Protein AF-A0A966KJ51-F1 (afdb_monomer)

Radius of gyration: 28.48 Å; Cα contacts (8 Å, |Δi|>4): 44; chains: 1; bounding box: 54×52×89 Å

Secondary structure (DSSP, 8-state):
-----------------GGGGHHHHHHHHHHHHHHHHHHHHHHHHHHHHHHHHHHH--THHHHHHHHHHHHHHHHHHHHHHHHT-------S--

Sequence (94 aa):
MMRARHLRSAVRLPENDPMGSSIDRDRDRSRVEESLTVTVHRLRSRACSLRARAGAIQGPLAVSYRRRASELMFQAWLLELRSGVPLHDIEAAA

Structure (mmCIF, N/CA/C/O backbone):
data_AF-A0A966KJ51-F1
#
_entry.id   AF-A0A966KJ51-F1
#
loop_
_atom_site.group_PDB
_atom_site.id
_atom_site.type_symbol
_atom_site.label_atom_id
_atom_site.label_alt_id
_atom_site.label_comp_id
_atom_site.label_asym_id
_atom_site.label_entity_id
_atom_site.label_seq_id
_atom_site.pdbx_PDB_ins_code
_atom_site.Cartn_x
_atom_site.Cartn_y
_atom_site.Cartn_z
_atom_site.occupancy
_atom_site.B_iso_or_equiv
_atom_site.auth_seq_id
_atom_site.auth_comp_id
_atom_site.auth_asym_id
_atom_site.auth_atom_id
_atom_site.pdbx_PDB_model_num
ATOM 1 N N . MET A 1 1 ? 39.117 37.146 -72.478 1.00 42.19 1 MET A N 1
ATOM 2 C CA . MET A 1 1 ? 39.152 37.904 -71.208 1.00 42.19 1 MET A CA 1
ATOM 3 C C . MET A 1 1 ? 38.051 37.391 -70.279 1.00 42.19 1 MET A C 1
ATOM 5 O O . MET A 1 1 ? 36.942 37.217 -70.750 1.00 42.19 1 MET A O 1
ATOM 9 N N . MET A 1 2 ? 38.411 37.147 -69.007 1.00 42.19 2 MET A N 1
ATOM 10 C CA . MET A 1 2 ? 37.588 37.019 -67.775 1.00 42.19 2 MET A CA 1
ATOM 11 C C . MET A 1 2 ? 36.477 35.941 -67.723 1.00 42.19 2 MET A C 1
ATOM 13 O O . MET A 1 2 ? 35.387 36.133 -68.230 1.00 42.19 2 MET A O 1
ATOM 17 N N . ARG A 1 3 ? 36.744 34.725 -67.210 1.00 45.62 3 ARG A N 1
ATOM 18 C CA . ARG A 1 3 ? 36.716 34.271 -65.788 1.00 45.62 3 ARG A CA 1
ATOM 19 C C . ARG A 1 3 ? 35.390 34.533 -65.047 1.00 45.62 3 ARG A C 1
ATOM 21 O O . ARG A 1 3 ? 35.275 35.513 -64.320 1.00 45.62 3 ARG A O 1
ATOM 28 N N . ALA A 1 4 ? 34.460 33.577 -65.124 1.00 47.47 4 ALA A N 1
ATOM 29 C CA . ALA A 1 4 ? 33.366 33.442 -64.162 1.00 47.47 4 ALA A CA 1
ATOM 30 C C . ALA A 1 4 ? 33.911 32.838 -6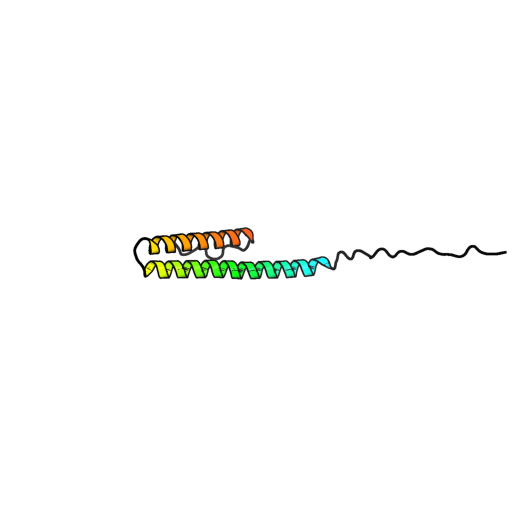2.854 1.00 47.47 4 ALA A C 1
ATOM 32 O O . ALA A 1 4 ? 34.383 31.700 -62.828 1.00 47.47 4 ALA A O 1
ATOM 33 N N . ARG A 1 5 ? 33.925 33.640 -61.784 1.00 51.44 5 ARG A N 1
ATOM 34 C CA . ARG A 1 5 ? 34.355 33.235 -60.441 1.00 51.44 5 ARG A CA 1
ATOM 35 C C . ARG A 1 5 ? 33.216 32.544 -59.689 1.00 51.44 5 ARG A C 1
ATOM 37 O O . ARG A 1 5 ? 32.056 32.919 -59.802 1.00 51.44 5 ARG A O 1
ATOM 44 N N . HIS A 1 6 ? 33.629 31.548 -58.913 1.00 52.47 6 HIS A N 1
ATOM 45 C CA . HIS A 1 6 ? 32.914 30.824 -57.869 1.00 52.47 6 HIS A CA 1
ATOM 46 C C . HIS A 1 6 ? 31.948 31.659 -57.035 1.00 52.47 6 HIS A C 1
ATOM 48 O O . HIS A 1 6 ? 32.318 32.756 -56.646 1.00 52.47 6 HIS A O 1
ATOM 54 N N . LEU A 1 7 ? 30.845 31.033 -56.611 1.00 48.84 7 LEU A N 1
ATOM 55 C CA . LEU A 1 7 ? 30.403 30.975 -55.211 1.00 48.84 7 LEU A CA 1
ATOM 56 C C . LEU A 1 7 ? 29.523 29.717 -55.036 1.00 48.84 7 LEU A C 1
ATOM 58 O O . LEU A 1 7 ? 28.300 29.768 -55.125 1.00 48.84 7 LEU A O 1
ATOM 62 N N . ARG A 1 8 ? 30.150 28.549 -54.822 1.00 50.91 8 ARG A N 1
ATOM 63 C CA . ARG A 1 8 ? 29.443 27.389 -54.254 1.00 50.91 8 ARG A CA 1
ATOM 64 C C . ARG A 1 8 ? 29.241 27.688 -52.772 1.00 50.91 8 ARG A C 1
ATOM 66 O O . ARG A 1 8 ? 30.175 27.563 -51.988 1.00 50.91 8 ARG A O 1
ATOM 73 N N . SER A 1 9 ? 28.036 28.125 -52.421 1.00 49.12 9 SER A N 1
ATOM 74 C CA . SER A 1 9 ? 27.563 28.155 -51.040 1.00 49.12 9 SER A CA 1
ATOM 75 C C . SER A 1 9 ? 27.539 26.719 -50.523 1.00 49.12 9 SER A C 1
ATOM 77 O O . SER A 1 9 ? 26.643 25.939 -50.840 1.00 49.12 9 SER A O 1
ATOM 79 N N . ALA A 1 10 ? 28.584 26.338 -49.793 1.00 51.88 10 ALA A N 1
ATOM 80 C CA . ALA A 1 10 ? 28.581 25.128 -48.995 1.00 51.88 10 ALA A CA 1
ATOM 81 C C . ALA A 1 10 ? 27.734 25.410 -47.751 1.00 51.88 10 ALA A C 1
ATOM 83 O O . ALA A 1 10 ? 28.251 25.778 -46.697 1.00 51.88 10 ALA A O 1
ATOM 84 N N . VAL A 1 11 ? 26.417 25.266 -47.891 1.00 49.19 11 VAL A N 1
ATOM 85 C CA . VAL A 1 11 ? 25.532 25.076 -46.743 1.00 49.19 11 VAL A CA 1
ATOM 86 C C . VAL A 1 11 ? 25.937 23.738 -46.133 1.00 49.19 11 VAL A C 1
ATOM 88 O O . VAL A 1 11 ? 25.558 22.679 -46.630 1.00 49.19 11 VAL A O 1
ATOM 91 N N . ARG A 1 12 ? 26.791 23.777 -45.104 1.00 53.81 12 ARG A N 1
ATOM 92 C CA . ARG A 1 12 ? 27.017 22.617 -44.242 1.00 53.81 12 ARG A CA 1
ATOM 93 C C . ARG A 1 12 ? 25.686 22.321 -43.565 1.00 53.81 12 ARG A C 1
ATOM 95 O O . ARG A 1 12 ? 25.274 23.048 -42.665 1.00 53.81 12 ARG A O 1
ATOM 102 N N . LEU A 1 13 ? 25.004 21.285 -44.038 1.00 56.62 13 LEU A N 1
ATOM 103 C 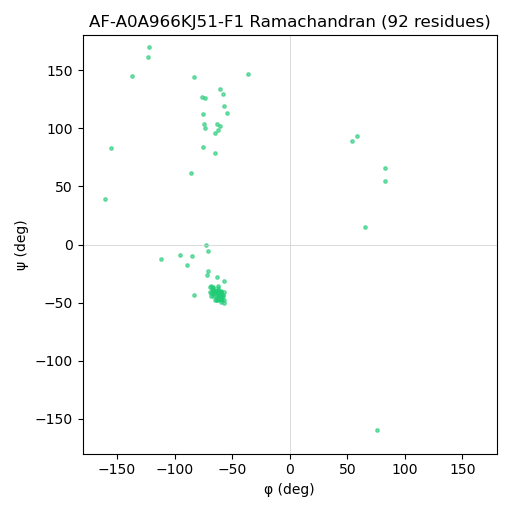CA . LEU A 1 13 ? 23.995 20.612 -43.237 1.00 56.62 13 LEU A CA 1
ATOM 104 C C . LEU A 1 13 ? 24.709 20.128 -41.966 1.00 56.62 13 LEU A C 1
ATOM 106 O O . LEU A 1 13 ? 25.786 19.541 -42.099 1.00 56.62 13 LEU A O 1
ATOM 110 N N . PRO A 1 14 ? 24.189 20.411 -40.760 1.00 54.00 14 PRO A N 1
ATOM 111 C CA . PRO A 1 14 ? 24.734 19.807 -39.557 1.00 54.00 14 PRO A CA 1
ATOM 112 C C . PRO A 1 14 ? 24.647 18.292 -39.730 1.00 54.00 14 PRO A C 1
ATOM 114 O O . PRO A 1 14 ? 23.569 17.742 -39.972 1.00 54.00 14 PRO A O 1
ATOM 117 N N . GLU A 1 15 ? 25.808 17.645 -39.692 1.00 53.62 15 GLU A N 1
ATOM 118 C CA . GLU A 1 15 ? 25.924 16.199 -39.613 1.00 53.62 15 GLU A CA 1
ATOM 119 C C . GLU A 1 15 ? 25.108 15.762 -38.396 1.00 53.62 15 GLU A C 1
ATOM 121 O O . GLU A 1 15 ? 25.393 16.134 -37.259 1.00 53.62 15 GLU A O 1
ATOM 126 N N . ASN A 1 16 ? 24.014 15.047 -38.657 1.00 56.03 16 ASN A N 1
ATOM 127 C CA . ASN A 1 16 ? 23.305 14.314 -37.626 1.00 56.03 16 ASN A CA 1
ATOM 128 C C . ASN A 1 16 ? 24.300 13.301 -37.064 1.00 56.03 16 ASN A C 1
ATOM 130 O O . ASN A 1 16 ? 24.544 12.286 -37.709 1.00 56.03 16 ASN A O 1
ATOM 134 N N . ASP A 1 17 ? 24.866 13.585 -35.895 1.00 58.00 17 ASP A N 1
ATOM 135 C CA . ASP A 1 17 ? 25.572 12.612 -35.070 1.00 58.00 17 ASP A CA 1
ATOM 136 C C . ASP A 1 17 ? 24.529 11.700 -34.400 1.00 58.00 17 ASP A C 1
ATOM 138 O O . ASP A 1 17 ? 23.894 12.107 -33.421 1.00 58.00 17 ASP A O 1
ATOM 142 N N . PRO A 1 18 ? 24.321 10.446 -34.849 1.00 56.62 18 PRO A N 1
ATOM 143 C CA . PRO A 1 18 ? 23.423 9.523 -34.156 1.00 56.62 18 PRO A CA 1
ATOM 144 C C . PRO A 1 18 ? 23.994 9.036 -32.810 1.00 56.62 18 PRO A C 1
ATOM 146 O O . PRO A 1 18 ? 23.300 8.341 -32.068 1.00 56.62 18 PRO A O 1
ATOM 149 N N . MET A 1 19 ? 25.242 9.381 -32.466 1.00 53.12 19 MET A N 1
ATOM 150 C CA . MET A 1 19 ? 25.935 8.862 -31.280 1.00 53.12 19 MET A CA 1
ATOM 151 C C . MET A 1 19 ? 25.726 9.672 -29.995 1.00 53.12 19 MET A C 1
ATOM 153 O O . MET A 1 19 ? 25.916 9.125 -28.911 1.00 53.12 19 MET A O 1
ATOM 157 N N . GLY A 1 20 ? 25.260 10.923 -30.072 1.00 50.62 20 GLY A N 1
ATOM 158 C CA . GLY A 1 20 ? 25.010 11.758 -28.887 1.00 50.62 20 GLY A CA 1
ATOM 159 C C . GLY A 1 20 ? 23.780 11.360 -28.056 1.00 50.62 20 GLY A C 1
ATOM 160 O O . GLY A 1 20 ? 23.484 12.007 -27.064 1.00 50.62 20 GLY A O 1
ATOM 161 N N . SER A 1 21 ? 23.034 10.321 -28.452 1.00 56.91 21 SER A N 1
ATOM 162 C CA . SER A 1 21 ? 21.671 10.081 -27.953 1.00 56.91 21 SER A CA 1
ATOM 163 C C . SER A 1 21 ? 21.495 8.844 -27.059 1.00 56.91 21 SER A C 1
ATOM 165 O O . SER A 1 21 ? 20.445 8.706 -26.438 1.00 56.91 21 SER A O 1
ATOM 167 N N . SER A 1 22 ? 22.472 7.931 -26.972 1.00 59.56 22 SER A N 1
ATOM 168 C CA . SER A 1 22 ? 22.313 6.696 -26.174 1.00 59.56 22 SER A CA 1
ATOM 169 C C . SER A 1 22 ? 22.614 6.908 -24.689 1.00 59.56 22 SER A C 1
ATOM 171 O O . SER A 1 22 ? 21.861 6.455 -23.834 1.00 59.56 22 SER A O 1
ATOM 173 N N . ILE A 1 23 ? 23.687 7.642 -24.381 1.00 63.22 23 ILE A N 1
ATOM 174 C CA . ILE A 1 23 ? 24.182 7.826 -23.007 1.00 63.22 23 ILE A CA 1
ATOM 175 C C . ILE A 1 23 ? 23.196 8.646 -22.163 1.00 63.22 23 ILE A C 1
ATOM 177 O O . ILE A 1 23 ? 22.962 8.328 -20.997 1.00 63.22 23 ILE A O 1
ATOM 181 N N . ASP A 1 24 ? 22.573 9.666 -22.756 1.00 67.94 24 ASP A N 1
ATOM 182 C CA . ASP A 1 24 ? 21.576 10.484 -22.059 1.00 67.94 24 ASP A CA 1
ATOM 183 C C . ASP A 1 24 ? 20.286 9.697 -21.778 1.00 67.94 24 ASP A C 1
ATOM 185 O O . ASP A 1 24 ? 19.728 9.803 -20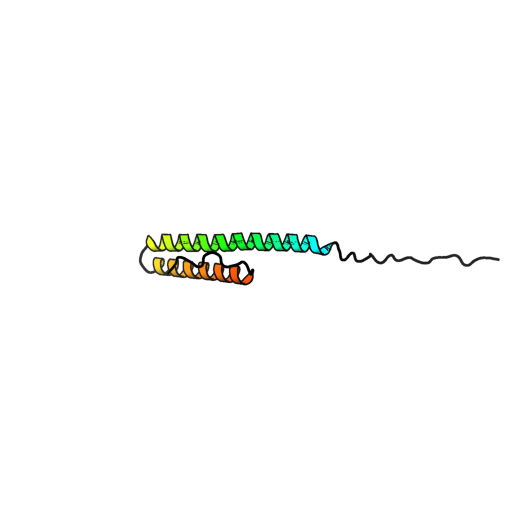.685 1.00 67.94 24 ASP A O 1
ATOM 189 N N . ARG A 1 25 ? 19.865 8.812 -22.696 1.00 66.31 25 ARG A N 1
ATOM 190 C CA . ARG A 1 25 ? 18.703 7.931 -22.484 1.00 66.31 25 ARG A CA 1
ATOM 191 C C . ARG A 1 25 ? 18.936 6.909 -21.371 1.00 66.31 25 ARG A C 1
ATOM 193 O O . ARG A 1 25 ? 18.029 6.676 -20.575 1.00 66.31 25 ARG A O 1
ATOM 200 N N . ASP A 1 26 ? 20.131 6.328 -21.285 1.00 72.25 26 ASP A N 1
ATOM 201 C CA . ASP A 1 26 ? 20.471 5.361 -20.231 1.00 72.25 26 ASP A CA 1
ATOM 202 C C . ASP A 1 26 ? 20.542 6.024 -18.847 1.00 72.25 26 ASP A C 1
ATOM 204 O O . ASP A 1 26 ? 20.101 5.452 -17.842 1.00 72.25 26 ASP A O 1
ATOM 208 N N . ARG A 1 27 ? 21.028 7.271 -18.789 1.00 73.12 27 ARG A N 1
ATOM 209 C CA . ARG A 1 27 ? 21.043 8.072 -17.560 1.00 73.12 27 ARG A CA 1
ATOM 210 C C . ARG A 1 27 ? 19.630 8.436 -17.105 1.00 73.12 27 ARG A C 1
ATOM 212 O O . ARG A 1 27 ? 19.330 8.316 -15.916 1.00 73.12 27 ARG A O 1
ATOM 219 N N . ASP A 1 28 ? 18.766 8.859 -18.022 1.00 75.25 28 ASP A N 1
ATOM 220 C CA . ASP A 1 28 ? 17.376 9.187 -17.699 1.00 75.25 28 ASP A CA 1
ATOM 221 C C . ASP A 1 28 ? 16.594 7.949 -17.258 1.00 75.25 28 ASP A C 1
ATOM 223 O O . ASP A 1 28 ? 15.862 7.999 -16.268 1.00 75.25 28 ASP A O 1
ATOM 227 N N . ARG A 1 29 ? 16.821 6.806 -17.912 1.00 74.50 29 ARG A N 1
ATOM 228 C CA . ARG A 1 29 ? 16.241 5.526 -17.502 1.00 74.50 29 ARG A CA 1
ATOM 229 C C . ARG A 1 29 ? 16.656 5.138 -16.082 1.00 74.50 29 ARG A C 1
ATOM 231 O O . ARG A 1 29 ? 15.788 4.843 -15.265 1.00 74.50 29 ARG A O 1
ATOM 238 N N . SER A 1 30 ? 17.948 5.226 -15.767 1.00 73.25 30 SER A N 1
ATOM 239 C CA . SER A 1 30 ? 18.471 4.937 -14.422 1.00 73.25 30 SER A CA 1
ATOM 240 C C . SER A 1 30 ? 17.815 5.812 -13.345 1.00 73.25 30 SER A C 1
ATOM 242 O O . SER A 1 30 ? 17.441 5.327 -12.279 1.00 73.25 30 SER A O 1
ATOM 244 N N . ARG A 1 31 ? 17.600 7.104 -13.634 1.00 75.62 31 ARG A N 1
ATOM 245 C CA . ARG A 1 31 ? 16.922 8.035 -12.713 1.00 75.62 31 ARG A CA 1
ATOM 246 C C . ARG A 1 31 ? 15.450 7.692 -12.501 1.00 75.62 31 ARG A C 1
ATOM 248 O O . ARG A 1 31 ? 14.941 7.830 -11.388 1.00 75.62 31 ARG A O 1
ATOM 255 N N . VAL A 1 32 ? 14.754 7.268 -13.554 1.00 77.88 32 VAL A N 1
ATOM 256 C CA . VAL A 1 32 ? 13.351 6.838 -13.463 1.00 77.88 32 VAL A CA 1
ATOM 257 C C . VAL A 1 32 ? 13.236 5.560 -12.631 1.00 77.88 32 VAL A C 1
ATOM 259 O O . VAL A 1 32 ? 12.365 5.480 -11.766 1.00 77.88 32 VAL A O 1
ATOM 262 N N . GLU A 1 33 ? 14.133 4.596 -12.836 1.00 77.12 33 GLU A N 1
ATOM 263 C CA . GLU A 1 33 ? 14.180 3.345 -12.069 1.00 77.12 33 GLU A CA 1
ATOM 264 C C . GLU A 1 33 ? 14.480 3.599 -10.578 1.00 77.12 33 GLU A C 1
ATOM 266 O O . GLU A 1 33 ? 13.801 3.051 -9.703 1.00 77.12 33 GLU A O 1
ATOM 271 N N . GLU A 1 34 ? 15.411 4.507 -10.266 1.00 80.44 34 GLU A N 1
ATOM 272 C CA . GLU A 1 34 ? 15.698 4.936 -8.890 1.00 80.44 34 GLU A CA 1
ATOM 273 C C . GLU A 1 34 ? 14.487 5.634 -8.246 1.00 80.44 34 GLU A C 1
ATOM 275 O O . GLU A 1 34 ? 14.058 5.279 -7.144 1.00 80.44 34 GLU A O 1
ATOM 280 N N . SER A 1 35 ? 13.871 6.585 -8.956 1.00 86.06 35 SER A N 1
ATOM 281 C CA . SER A 1 35 ? 12.684 7.308 -8.482 1.00 86.06 35 SER A CA 1
ATOM 282 C C . SER A 1 35 ? 11.508 6.369 -8.196 1.00 86.06 35 SER A C 1
ATOM 284 O O . SER A 1 35 ? 10.795 6.510 -7.190 1.00 86.06 35 SER A O 1
ATOM 286 N N . LEU A 1 36 ? 11.320 5.364 -9.050 1.00 86.50 36 LEU A N 1
ATOM 287 C CA . LEU A 1 36 ? 10.276 4.370 -8.880 1.00 86.50 36 LEU A CA 1
ATOM 288 C C . LEU A 1 36 ? 10.543 3.472 -7.674 1.00 86.50 36 LEU A C 1
ATOM 290 O O . LEU A 1 36 ? 9.634 3.252 -6.873 1.00 86.50 36 LEU A O 1
ATOM 294 N N . THR A 1 37 ? 11.782 3.011 -7.505 1.00 86.81 37 THR A N 1
ATOM 295 C CA . THR A 1 37 ? 12.191 2.187 -6.360 1.00 86.81 37 THR A CA 1
ATOM 296 C C . THR A 1 37 ? 11.925 2.919 -5.044 1.00 86.81 37 THR A C 1
ATOM 298 O O . THR A 1 37 ? 11.319 2.367 -4.121 1.00 86.81 37 THR A O 1
ATOM 301 N N . VAL A 1 38 ? 12.270 4.210 -4.979 1.00 89.88 38 VAL A N 1
ATOM 302 C CA . VAL A 1 38 ? 11.962 5.069 -3.825 1.00 89.88 38 VAL A CA 1
ATOM 303 C C . VAL A 1 38 ? 10.452 5.174 -3.596 1.00 89.88 38 VAL A C 1
ATOM 305 O O . VAL A 1 38 ? 9.986 5.114 -2.454 1.00 89.88 38 VAL A O 1
ATOM 308 N N . THR A 1 39 ? 9.665 5.314 -4.662 1.00 92.00 39 THR A N 1
ATOM 309 C CA . THR A 1 39 ? 8.201 5.422 -4.578 1.00 92.00 39 THR A CA 1
ATOM 310 C C . THR A 1 39 ? 7.566 4.136 -4.050 1.00 92.00 39 THR A C 1
ATOM 312 O O . THR A 1 39 ? 6.776 4.183 -3.105 1.00 92.00 39 THR A O 1
ATOM 315 N N . VAL A 1 40 ? 7.953 2.985 -4.598 1.00 92.44 40 VAL A N 1
ATOM 316 C CA . VAL A 1 40 ? 7.517 1.656 -4.150 1.00 92.44 40 VAL A CA 1
ATOM 317 C C . VAL A 1 40 ? 7.848 1.454 -2.671 1.00 92.44 40 VAL A C 1
ATOM 319 O O . VAL A 1 40 ? 6.969 1.095 -1.882 1.00 92.44 40 VAL A O 1
ATOM 322 N N . HIS A 1 41 ? 9.080 1.770 -2.262 1.00 91.75 41 HIS A N 1
ATOM 323 C CA . HIS A 1 41 ? 9.499 1.658 -0.867 1.00 91.75 41 HIS A CA 1
ATOM 324 C C . HIS A 1 41 ? 8.642 2.529 0.068 1.00 91.75 41 HIS A C 1
ATOM 326 O O . HIS A 1 41 ? 8.175 2.063 1.112 1.00 91.75 41 HIS A O 1
ATOM 332 N N . ARG A 1 42 ? 8.361 3.781 -0.318 1.00 95.50 42 ARG A N 1
ATOM 333 C CA . ARG A 1 42 ? 7.494 4.688 0.455 1.00 95.50 42 ARG A CA 1
ATOM 334 C C . ARG A 1 42 ? 6.068 4.153 0.592 1.00 95.50 42 ARG A C 1
ATOM 336 O O . ARG A 1 42 ? 5.501 4.229 1.684 1.00 95.50 42 ARG A O 1
ATOM 343 N N . LEU A 1 43 ? 5.494 3.602 -0.479 1.00 95.12 43 LEU A N 1
ATOM 344 C CA . LEU A 1 43 ? 4.153 3.009 -0.458 1.00 95.12 43 LEU A CA 1
ATOM 345 C C . LEU A 1 43 ? 4.088 1.804 0.489 1.00 95.12 43 LEU A C 1
ATOM 347 O O . LEU A 1 43 ? 3.205 1.759 1.350 1.00 95.12 43 LEU A O 1
ATOM 351 N N . ARG A 1 44 ? 5.057 0.882 0.393 1.00 95.31 44 ARG A N 1
ATOM 352 C CA . ARG A 1 44 ? 5.169 -0.293 1.275 1.00 95.31 44 ARG A CA 1
ATOM 353 C C . ARG A 1 44 ? 5.327 0.117 2.741 1.00 95.31 44 ARG A C 1
ATOM 355 O O . ARG A 1 44 ? 4.549 -0.317 3.590 1.00 95.31 44 ARG A O 1
ATOM 362 N N . SER A 1 45 ? 6.257 1.027 3.036 1.00 96.25 45 SER A N 1
ATOM 363 C CA . SER A 1 45 ? 6.484 1.545 4.393 1.00 96.25 45 SER A CA 1
ATOM 364 C C . SER A 1 45 ? 5.220 2.186 4.981 1.00 96.25 45 SER A C 1
ATOM 366 O O . SER A 1 45 ? 4.819 1.905 6.117 1.00 96.25 45 SER A O 1
ATOM 368 N N . ARG A 1 46 ? 4.503 2.985 4.178 1.00 97.62 46 ARG A N 1
ATOM 369 C CA . ARG A 1 46 ? 3.244 3.600 4.609 1.00 97.62 46 ARG A CA 1
ATOM 370 C C . ARG A 1 46 ? 2.145 2.567 4.857 1.00 97.62 46 ARG A C 1
ATOM 372 O O . ARG A 1 46 ? 1.417 2.708 5.840 1.00 97.62 46 ARG A O 1
ATOM 379 N N . ALA A 1 47 ? 2.029 1.544 4.011 1.00 97.69 47 ALA A N 1
ATOM 380 C CA . ALA A 1 47 ? 1.084 0.448 4.206 1.00 97.69 47 ALA A CA 1
ATOM 381 C C . ALA A 1 47 ? 1.352 -0.297 5.525 1.00 97.69 47 ALA A C 1
ATOM 383 O O . ALA A 1 47 ? 0.429 -0.488 6.319 1.00 97.69 47 ALA A O 1
ATOM 384 N N . CYS A 1 48 ? 2.613 -0.635 5.811 1.00 97.12 48 CYS A N 1
ATOM 385 C CA . CYS A 1 48 ? 3.010 -1.274 7.069 1.00 97.12 48 CYS A CA 1
ATOM 386 C C . CYS A 1 48 ? 2.679 -0.401 8.287 1.00 97.12 48 CYS A C 1
ATOM 388 O O . CYS A 1 48 ? 2.076 -0.880 9.247 1.00 97.12 48 CYS A O 1
ATOM 390 N N . SER A 1 49 ? 2.975 0.902 8.225 1.00 97.44 49 SER A N 1
ATOM 391 C CA . SER A 1 49 ? 2.632 1.849 9.294 1.00 97.44 49 SER A CA 1
ATOM 392 C C . SER A 1 49 ? 1.121 1.918 9.556 1.00 97.44 49 SER A C 1
ATOM 394 O O . SER A 1 49 ? 0.689 1.947 10.709 1.00 97.44 49 SER A O 1
ATOM 396 N N . LEU A 1 50 ? 0.298 1.906 8.502 1.00 97.38 50 LEU 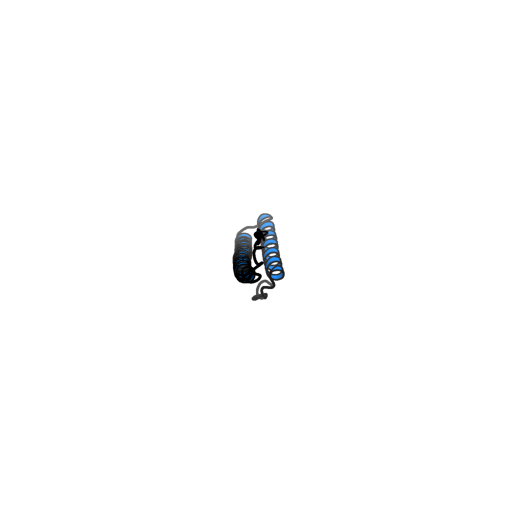A N 1
ATOM 397 C CA . LEU A 1 50 ? -1.160 1.899 8.638 1.00 97.38 50 LEU A CA 1
ATOM 398 C C . LEU A 1 50 ? -1.682 0.597 9.250 1.00 97.38 50 LEU A C 1
ATOM 400 O O . LEU A 1 50 ? -2.568 0.662 10.100 1.00 97.38 50 LEU A O 1
ATOM 404 N N . ARG A 1 51 ? -1.121 -0.564 8.881 1.00 96.81 51 ARG A N 1
ATOM 405 C CA . ARG A 1 51 ? -1.470 -1.852 9.509 1.00 96.81 51 ARG A CA 1
ATOM 406 C C . ARG A 1 51 ? -1.125 -1.864 10.994 1.00 96.81 51 ARG A C 1
ATOM 408 O O . ARG A 1 51 ? -1.978 -2.228 11.797 1.00 96.81 51 ARG A O 1
ATOM 415 N N . ALA A 1 52 ? 0.067 -1.393 11.359 1.00 95.75 52 ALA A N 1
ATOM 416 C CA . ALA A 1 52 ? 0.477 -1.283 12.757 1.00 95.75 52 ALA A CA 1
ATOM 417 C C . ALA A 1 52 ? -0.479 -0.381 13.556 1.00 95.75 52 ALA A C 1
ATOM 419 O O . ALA A 1 52 ? -0.974 -0.774 14.609 1.00 95.75 52 ALA A O 1
ATOM 420 N N . ARG A 1 53 ? -0.829 0.798 13.017 1.00 96.00 53 ARG A N 1
ATOM 421 C CA . ARG A 1 53 ? -1.808 1.699 13.650 1.00 96.00 53 ARG A CA 1
ATOM 422 C C . ARG A 1 53 ? -3.194 1.077 13.757 1.00 96.00 53 ARG A C 1
ATOM 424 O O . ARG A 1 53 ? -3.849 1.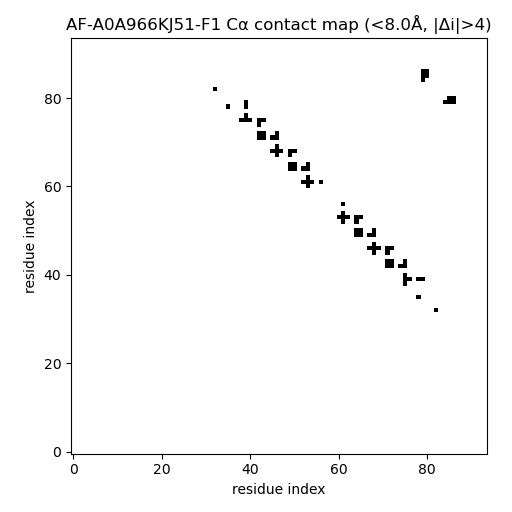270 14.771 1.00 96.00 53 ARG A O 1
ATOM 431 N N . ALA A 1 54 ? -3.636 0.337 12.741 1.00 96.06 54 ALA A N 1
ATOM 432 C CA . ALA A 1 54 ? -4.920 -0.355 12.763 1.00 96.06 54 ALA A CA 1
ATOM 433 C C . ALA A 1 54 ? -4.998 -1.430 13.858 1.00 96.06 54 ALA A C 1
ATOM 435 O O . ALA A 1 54 ? -6.090 -1.696 14.345 1.00 96.06 54 ALA A O 1
ATOM 436 N N . GLY A 1 55 ? -3.866 -2.027 14.251 1.00 94.69 55 GLY A N 1
ATOM 437 C CA . GLY A 1 55 ? -3.789 -2.940 15.395 1.00 94.69 55 GLY A CA 1
ATOM 438 C C . GLY A 1 55 ? -3.932 -2.245 16.754 1.00 94.69 55 GLY A C 1
ATOM 439 O O . GLY A 1 55 ? -4.332 -2.883 17.720 1.00 94.69 55 GLY A O 1
ATOM 440 N N . ALA A 1 56 ? -3.648 -0.941 16.824 1.00 95.25 56 ALA A N 1
ATOM 441 C CA . ALA A 1 56 ? -3.714 -0.144 18.051 1.00 95.25 56 ALA A CA 1
ATOM 442 C C . ALA A 1 56 ? -5.048 0.604 18.246 1.00 95.25 56 ALA A C 1
ATOM 444 O O . ALA A 1 56 ? -5.271 1.191 19.301 1.00 95.25 56 ALA A O 1
ATOM 445 N N . ILE A 1 57 ? -5.927 0.619 17.239 1.00 94.69 57 ILE A N 1
ATOM 446 C CA . ILE A 1 57 ? -7.227 1.303 17.285 1.00 94.69 57 ILE A CA 1
ATOM 447 C C . ILE A 1 57 ? -8.363 0.320 17.004 1.00 94.69 57 ILE A C 1
ATOM 449 O O . ILE A 1 57 ? -8.155 -0.741 16.422 1.00 94.69 57 ILE A O 1
ATOM 453 N N . GLN A 1 58 ? -9.589 0.684 17.377 1.00 92.69 58 GLN A N 1
ATOM 454 C CA . GLN A 1 58 ? -10.770 -0.152 17.161 1.00 92.69 58 GLN A CA 1
ATOM 455 C C . GLN A 1 58 ? -11.846 0.553 16.334 1.00 92.69 58 GLN A C 1
ATOM 457 O O . GLN A 1 58 ? -11.775 1.749 16.041 1.00 92.69 58 GLN A O 1
ATOM 462 N N . GLY A 1 59 ? -12.850 -0.226 15.934 1.00 93.44 59 GLY A N 1
ATOM 463 C CA . GLY A 1 59 ? -14.021 0.270 15.225 1.00 93.44 59 GLY A CA 1
ATOM 464 C C . GLY A 1 59 ? -13.764 0.608 13.750 1.00 93.44 59 GLY A C 1
ATOM 465 O O . GLY A 1 59 ? -12.807 0.115 13.140 1.00 93.44 59 GLY A O 1
ATOM 466 N N . PRO A 1 60 ? -14.627 1.445 13.149 1.00 95.94 60 PRO A N 1
ATOM 467 C CA . PRO A 1 60 ? -14.596 1.736 11.715 1.00 95.94 60 PRO A CA 1
ATOM 468 C C . PRO A 1 60 ? -13.257 2.299 11.223 1.00 95.94 60 PRO A C 1
ATOM 470 O O . PRO A 1 60 ? -12.835 2.015 10.103 1.00 95.94 60 PRO A O 1
ATOM 473 N N . LEU A 1 61 ? -12.543 3.047 12.070 1.00 95.31 61 LEU A N 1
ATOM 474 C CA . LEU A 1 61 ? -11.255 3.636 11.709 1.00 95.31 61 LEU A CA 1
ATOM 475 C C . LEU A 1 61 ? -10.167 2.569 11.486 1.00 95.31 61 LEU A C 1
ATOM 477 O O . LEU A 1 61 ? -9.371 2.695 10.555 1.00 95.31 61 LEU A O 1
ATOM 481 N N . ALA A 1 62 ? -10.177 1.481 12.268 1.00 96.75 62 ALA A N 1
ATOM 482 C CA . ALA A 1 62 ? -9.270 0.347 12.075 1.00 96.75 62 ALA A CA 1
ATOM 483 C C . ALA A 1 62 ? -9.491 -0.325 10.710 1.00 96.75 62 ALA A C 1
ATOM 485 O O . ALA A 1 62 ? -8.538 -0.655 10.001 1.00 96.75 62 ALA A O 1
ATOM 486 N N . VAL A 1 63 ? -10.759 -0.491 10.314 1.00 97.56 63 VAL A N 1
ATOM 487 C CA . VAL A 1 63 ? -11.139 -1.054 9.009 1.00 97.56 63 VAL A CA 1
ATOM 488 C C . VAL A 1 63 ? -10.658 -0.148 7.875 1.00 97.56 63 VAL A C 1
ATOM 490 O O . VAL A 1 63 ? -10.017 -0.635 6.943 1.00 97.56 63 VAL A O 1
ATOM 493 N N . SER A 1 64 ? -10.878 1.164 7.986 1.00 97.75 64 SER A N 1
ATOM 494 C CA . SER A 1 6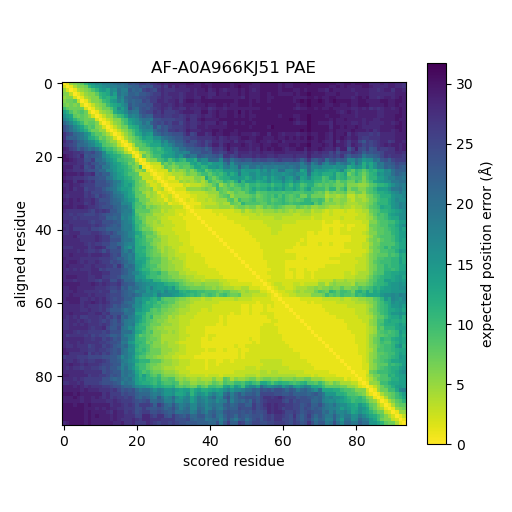4 ? -10.406 2.147 7.004 1.00 97.75 64 SER A CA 1
ATOM 495 C C . SER A 1 64 ? -8.882 2.136 6.848 1.00 97.75 64 SER A C 1
ATOM 497 O O . SER A 1 64 ? -8.381 2.182 5.724 1.00 97.75 64 SER A O 1
ATOM 499 N N . TYR A 1 65 ? -8.124 2.012 7.943 1.00 97.50 65 TYR A N 1
ATOM 500 C CA . TYR A 1 65 ? -6.660 1.924 7.883 1.00 97.50 65 TYR A CA 1
ATOM 501 C C . TYR A 1 65 ? -6.174 0.623 7.244 1.00 97.50 65 TYR A C 1
ATOM 503 O O . TYR A 1 65 ? -5.270 0.670 6.408 1.00 97.50 65 TYR A O 1
ATOM 511 N N . ARG A 1 66 ? -6.790 -0.522 7.568 1.00 97.25 66 ARG A N 1
ATOM 512 C CA . ARG A 1 66 ? -6.477 -1.803 6.910 1.00 97.25 66 ARG A CA 1
ATOM 513 C C . ARG A 1 66 ? -6.755 -1.748 5.414 1.00 97.25 66 ARG A C 1
ATOM 515 O O . ARG A 1 66 ? -5.884 -2.109 4.627 1.00 97.25 66 ARG A O 1
ATOM 522 N N . ARG A 1 67 ? -7.924 -1.231 5.020 1.00 98.12 67 ARG A N 1
ATOM 523 C CA . ARG A 1 67 ? -8.281 -1.042 3.609 1.00 98.12 67 ARG A CA 1
ATOM 524 C C . ARG A 1 67 ? -7.251 -0.164 2.903 1.00 98.12 67 ARG A C 1
ATOM 526 O O . ARG A 1 67 ? -6.714 -0.566 1.874 1.00 98.12 67 ARG A O 1
ATOM 533 N N . ARG A 1 68 ? -6.923 0.998 3.477 1.00 98.12 68 ARG A N 1
ATOM 534 C CA . ARG A 1 68 ? -5.949 1.913 2.875 1.00 98.12 68 ARG A CA 1
ATOM 535 C C . ARG A 1 68 ? -4.559 1.289 2.762 1.00 98.12 68 ARG A C 1
ATOM 537 O O . ARG A 1 68 ? -3.880 1.509 1.767 1.00 98.12 68 ARG A O 1
ATOM 544 N N . ALA A 1 69 ? -4.134 0.500 3.746 1.00 97.88 69 ALA A N 1
ATOM 545 C CA . ALA A 1 69 ? -2.873 -0.225 3.662 1.00 97.88 69 ALA A CA 1
ATOM 546 C C . ALA A 1 69 ? -2.855 -1.223 2.495 1.00 97.88 69 ALA A C 1
ATOM 548 O O . ALA A 1 69 ? -1.870 -1.279 1.762 1.00 97.88 69 ALA A O 1
ATOM 549 N N . SER A 1 70 ? -3.941 -1.974 2.291 1.00 97.44 70 SER A N 1
ATOM 550 C CA . SER A 1 70 ? -4.062 -2.901 1.161 1.00 97.44 70 SER A CA 1
ATOM 551 C C . SER A 1 70 ? -4.060 -2.180 -0.189 1.00 97.44 70 SER A C 1
ATOM 553 O O . SER A 1 70 ? -3.380 -2.628 -1.104 1.00 97.44 70 SER A O 1
ATOM 555 N N . GLU A 1 71 ? -4.736 -1.031 -0.303 1.00 98.12 71 GLU A N 1
ATOM 556 C CA . GLU A 1 71 ? -4.700 -0.195 -1.514 1.00 98.12 71 GLU A CA 1
ATOM 557 C C . GLU A 1 71 ? -3.274 0.267 -1.850 1.00 98.12 71 GLU A C 1
ATOM 559 O O . GLU A 1 71 ? -2.848 0.170 -2.997 1.00 98.12 71 GLU A O 1
ATOM 564 N N . LEU A 1 72 ? -2.513 0.740 -0.856 1.00 97.31 72 LEU A N 1
ATOM 565 C CA . LEU A 1 72 ? -1.127 1.176 -1.062 1.00 97.31 72 LEU A CA 1
ATOM 566 C C . LEU A 1 72 ? -0.203 0.012 -1.437 1.00 97.31 72 LEU A C 1
ATOM 568 O O . LEU A 1 72 ? 0.680 0.183 -2.274 1.00 97.31 72 LEU A O 1
ATOM 572 N N . MET A 1 73 ? -0.416 -1.168 -0.848 1.00 95.69 73 MET A N 1
ATOM 573 C CA . MET A 1 73 ? 0.348 -2.366 -1.199 1.00 95.69 73 MET A CA 1
ATOM 574 C C . MET A 1 73 ? 0.062 -2.805 -2.639 1.00 95.69 73 MET A C 1
ATOM 576 O O . MET A 1 73 ? 0.985 -3.110 -3.388 1.00 95.69 73 MET A O 1
ATOM 580 N N . PHE A 1 74 ? -1.205 -2.755 -3.055 1.00 94.94 74 PHE A N 1
ATOM 581 C CA . PHE A 1 74 ? -1.597 -3.027 -4.435 1.00 94.94 74 PHE A CA 1
ATOM 582 C C . PHE A 1 74 ? -1.000 -2.007 -5.416 1.00 94.94 74 PHE A C 1
ATOM 584 O O . PHE A 1 74 ? -0.517 -2.383 -6.478 1.00 94.94 74 PHE A O 1
ATOM 591 N N . GLN A 1 75 ? -0.964 -0.721 -5.052 1.00 95.00 75 GL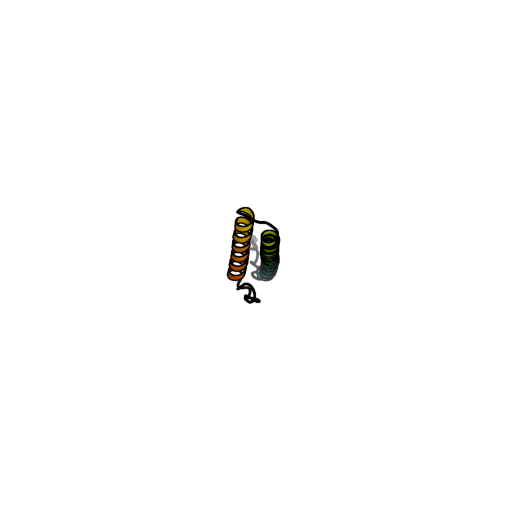N A N 1
ATOM 592 C CA . GLN A 1 75 ? -0.301 0.309 -5.858 1.00 95.00 75 GLN A CA 1
ATOM 593 C C . GLN A 1 75 ? 1.204 0.060 -5.999 1.00 95.00 75 GLN A C 1
ATOM 595 O O . GLN A 1 75 ? 1.730 0.199 -7.099 1.00 95.00 75 GLN A O 1
ATOM 600 N N . ALA A 1 76 ? 1.889 -0.322 -4.916 1.00 91.75 76 ALA A N 1
ATOM 601 C CA . ALA A 1 76 ? 3.306 -0.674 -4.967 1.00 91.75 76 ALA A CA 1
ATOM 602 C C . ALA A 1 76 ? 3.546 -1.853 -5.922 1.00 91.75 76 ALA A C 1
ATOM 604 O O . ALA A 1 76 ? 4.382 -1.752 -6.814 1.00 91.75 76 ALA A O 1
ATOM 605 N N . TRP A 1 77 ? 2.737 -2.907 -5.804 1.00 91.44 77 TRP A N 1
ATOM 606 C CA . TRP A 1 77 ? 2.799 -4.074 -6.682 1.00 91.44 77 TRP A CA 1
ATOM 607 C C . TRP A 1 77 ? 2.564 -3.724 -8.161 1.00 91.44 77 TRP A C 1
ATOM 609 O O . TRP A 1 77 ? 3.312 -4.162 -9.032 1.00 91.44 77 TRP A O 1
ATOM 619 N N . LEU A 1 78 ? 1.573 -2.878 -8.467 1.00 92.06 78 LEU A N 1
ATOM 620 C CA . LEU A 1 78 ? 1.332 -2.414 -9.839 1.00 92.06 78 LEU A CA 1
ATOM 621 C C . LEU A 1 78 ? 2.514 -1.624 -10.416 1.00 92.06 78 LEU A C 1
ATOM 623 O O . LEU A 1 78 ? 2.774 -1.704 -11.616 1.00 92.06 78 LEU A O 1
ATOM 627 N N . LEU A 1 79 ? 3.201 -0.834 -9.588 1.00 89.38 79 LEU A N 1
ATOM 628 C CA . LEU A 1 79 ? 4.381 -0.082 -10.014 1.00 89.38 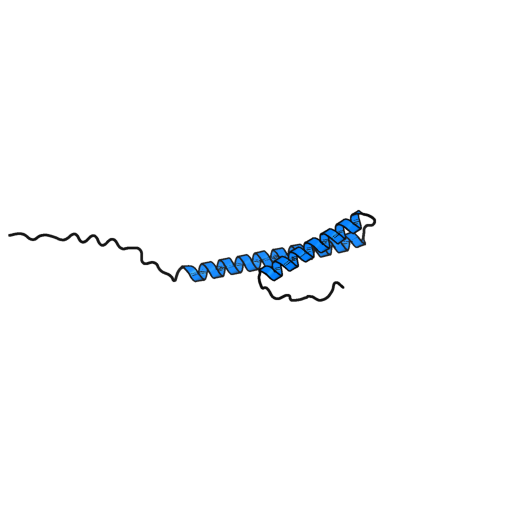79 LEU A CA 1
ATOM 629 C C . LEU A 1 79 ? 5.566 -1.009 -10.298 1.00 89.38 79 LEU A C 1
ATOM 631 O O . LEU A 1 79 ? 6.233 -0.817 -11.309 1.00 89.38 79 LEU A O 1
ATOM 635 N N . GLU A 1 80 ? 5.773 -2.034 -9.471 1.00 86.31 80 GLU A N 1
ATOM 636 C CA . GLU A 1 80 ? 6.807 -3.059 -9.676 1.00 86.31 80 GLU A CA 1
ATOM 637 C C . GLU A 1 80 ? 6.569 -3.870 -10.954 1.00 86.31 80 GLU A C 1
ATOM 639 O O . GLU A 1 80 ? 7.483 -4.065 -11.753 1.00 86.31 80 GLU A O 1
ATOM 644 N N . LEU A 1 81 ? 5.318 -4.266 -11.212 1.00 85.44 81 LEU A N 1
ATOM 645 C CA . LEU A 1 81 ? 4.959 -4.938 -12.461 1.00 85.44 81 LEU A CA 1
ATOM 646 C C . LEU A 1 81 ? 5.236 -4.072 -13.692 1.00 85.44 81 LEU A C 1
ATOM 648 O O . LEU A 1 81 ? 5.692 -4.575 -14.717 1.00 85.44 81 LEU A O 1
ATOM 652 N N . ARG A 1 82 ? 4.946 -2.768 -13.612 1.00 81.88 82 ARG A N 1
ATOM 653 C CA . ARG A 1 82 ? 5.122 -1.842 -14.740 1.00 81.88 82 ARG A CA 1
ATOM 654 C C . ARG A 1 82 ? 6.580 -1.530 -15.049 1.00 81.88 82 ARG A C 1
ATOM 656 O O . ARG A 1 82 ? 6.869 -1.195 -16.194 1.00 81.88 82 ARG A O 1
ATOM 663 N N . SER A 1 83 ? 7.481 -1.622 -14.076 1.00 75.75 83 SER A N 1
ATOM 664 C CA . SER A 1 83 ? 8.910 -1.411 -14.319 1.00 75.75 83 SER A CA 1
ATOM 665 C C . SER A 1 83 ? 9.656 -2.636 -14.804 1.00 75.75 83 SER A C 1
ATOM 667 O O . SER A 1 83 ? 10.812 -2.505 -15.198 1.00 75.75 83 SER A O 1
ATOM 669 N N . GLY A 1 84 ? 9.031 -3.814 -14.770 1.00 67.88 84 GLY A N 1
ATOM 670 C CA . GLY A 1 84 ? 9.721 -5.066 -15.069 1.00 67.88 84 GLY A CA 1
ATOM 671 C C . GLY A 1 84 ? 10.804 -5.413 -14.041 1.00 67.88 84 GLY A C 1
ATOM 672 O O . GLY A 1 84 ? 11.645 -6.264 -14.321 1.00 67.88 84 GLY A O 1
ATOM 673 N N . VAL A 1 85 ? 10.799 -4.763 -12.868 1.00 62.00 85 VAL A N 1
ATOM 674 C CA . VAL A 1 85 ? 11.703 -5.094 -11.761 1.00 62.00 85 VAL A CA 1
ATOM 675 C C . VAL A 1 85 ? 11.214 -6.408 -11.142 1.00 62.00 85 VAL A C 1
ATOM 677 O O . VAL A 1 85 ? 10.031 -6.510 -10.806 1.00 62.00 85 VAL A O 1
ATOM 680 N N . PRO A 1 86 ? 12.075 -7.434 -11.017 1.00 55.25 86 PRO A N 1
ATOM 681 C CA . PRO A 1 86 ? 11.663 -8.736 -10.515 1.00 55.25 86 PRO A CA 1
ATOM 682 C C . PRO A 1 86 ? 11.114 -8.620 -9.091 1.00 55.25 86 PRO A C 1
ATOM 684 O O . PRO A 1 86 ? 11.707 -7.973 -8.228 1.00 55.25 86 PRO A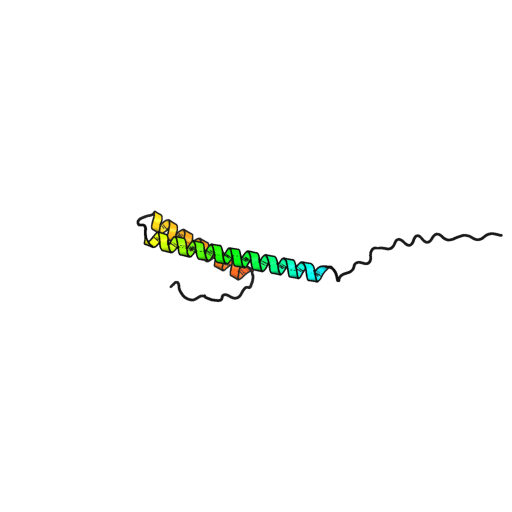 O 1
ATOM 687 N N . LEU A 1 87 ? 9.969 -9.272 -8.869 1.00 56.06 87 LEU A N 1
ATOM 688 C CA . LEU A 1 87 ? 9.302 -9.427 -7.577 1.00 56.06 87 LEU A CA 1
ATOM 689 C C . LEU A 1 87 ? 10.183 -10.262 -6.640 1.00 56.06 87 LEU A C 1
ATOM 691 O O . LEU A 1 87 ? 9.962 -11.458 -6.466 1.00 56.06 87 LEU A O 1
ATOM 695 N N . HIS A 1 88 ? 11.200 -9.646 -6.045 1.00 56.44 88 HIS A N 1
ATOM 696 C CA . HIS A 1 88 ? 11.797 -10.197 -4.841 1.00 56.44 88 HIS A CA 1
ATOM 697 C C . HIS A 1 88 ? 10.850 -9.903 -3.669 1.00 56.44 88 HIS A C 1
ATOM 699 O O . HIS A 1 88 ? 10.407 -8.768 -3.472 1.00 56.44 88 HIS A O 1
ATOM 705 N N . ASP A 1 89 ? 10.511 -10.973 -2.951 1.00 49.72 89 ASP A N 1
ATOM 706 C CA . ASP A 1 89 ? 9.728 -11.009 -1.713 1.00 49.72 89 ASP A CA 1
ATOM 707 C C . ASP A 1 89 ? 8.195 -10.972 -1.865 1.00 49.72 89 ASP A C 1
ATOM 709 O O . ASP A 1 89 ? 7.502 -10.179 -1.227 1.00 49.72 89 ASP A O 1
ATOM 713 N N . ILE A 1 90 ? 7.628 -11.905 -2.645 1.00 49.28 90 ILE A N 1
ATOM 714 C CA . ILE A 1 90 ? 6.259 -12.395 -2.381 1.00 49.28 90 ILE A CA 1
ATOM 715 C C . ILE A 1 90 ? 6.340 -13.527 -1.346 1.00 49.28 90 ILE A C 1
ATOM 717 O O . ILE A 1 90 ? 5.975 -14.663 -1.616 1.00 49.28 90 ILE A O 1
ATOM 721 N N . GLU A 1 91 ? 6.828 -13.226 -0.149 1.00 51.84 91 GLU A N 1
ATOM 722 C CA . GLU A 1 91 ? 6.536 -14.025 1.039 1.00 51.84 91 GLU A CA 1
ATOM 723 C C . GLU A 1 91 ? 6.249 -13.083 2.214 1.00 51.84 91 GLU A C 1
ATOM 725 O O . GLU A 1 91 ? 6.837 -12.012 2.336 1.00 51.84 91 GLU A O 1
ATOM 730 N N . ALA A 1 92 ? 5.321 -13.515 3.073 1.00 43.06 92 ALA A N 1
ATOM 731 C CA . ALA A 1 92 ? 4.893 -12.900 4.333 1.00 43.06 92 ALA A CA 1
ATOM 732 C C . ALA A 1 92 ? 3.848 -11.761 4.276 1.00 43.06 92 ALA A C 1
ATOM 734 O O . ALA A 1 92 ? 4.101 -10.639 4.712 1.00 43.06 92 ALA A O 1
ATOM 735 N N . ALA A 1 93 ? 2.614 -12.078 3.860 1.00 33.88 93 ALA A N 1
ATOM 736 C CA . ALA A 1 93 ? 1.406 -11.473 4.457 1.00 33.88 93 ALA A CA 1
ATOM 737 C C . ALA A 1 93 ? 0.123 -12.298 4.197 1.00 33.88 93 ALA A C 1
ATOM 739 O O . ALA A 1 93 ? -0.925 -11.713 3.910 1.00 33.88 93 ALA A O 1
ATOM 740 N N . ALA A 1 94 ? 0.217 -13.633 4.253 1.00 34.62 94 ALA A N 1
ATOM 741 C CA . ALA A 1 94 ? -0.955 -14.490 4.448 1.00 34.62 94 ALA A CA 1
ATOM 742 C C . ALA A 1 94 ? -1.286 -14.556 5.945 1.00 34.62 94 ALA A C 1
ATOM 744 O O . ALA A 1 94 ? -0.318 -14.637 6.738 1.00 34.62 94 ALA A O 1
#

Mean predicted aligned error: 14.12 Å

pLDDT: mean 76.3, std 20.19, range [33.88, 98.12]

Solvent-accessible surface area (backbone atoms only — not comparable to full-atom values): 5692 Å² total; per-residue (Å²): 134,83,85,87,77,86,82,84,81,78,76,76,71,80,78,82,68,82,74,78,58,57,68,61,51,54,53,51,49,51,51,51,54,52,53,47,52,55,50,34,50,52,31,43,53,49,17,52,53,30,43,56,51,25,74,77,46,70,67,72,63,19,54,53,28,42,51,50,16,52,52,32,42,52,50,27,51,54,52,37,63,73,68,70,54,79,82,79,74,93,68,89,86,130

Nearest PDB structures (foldseek):
  3txs-assembly1_C  TM=5.948E-01  e=2.251E-01  Biquartavirus 44RR2
  8q0e-assembly1_B  TM=9.133E-01  e=3.228E+00  Trypanosoma brucei brucei
  8q0e-assembly1_A  TM=9.126E-01  e=6.673E+00  Trypanosoma brucei brucei
  7o3x-assembly1_E  TM=6.675E-01  e=4.931E+00  Synechocystis sp. PCC 6803 substr. Kazusa

Foldseek 3Di:
DDDDDDDPPPPPDPPPPPPVPPVVVVVVLVVVVVVLVVQLVVLQVQLVVLQVVLVVDDDPSSVVSNVSSVVSNVVSVVSCVVSVPDPDDPDDDD